Protein AF-A0A7Y2L9L0-F1 (afdb_monomer_lite)

Sequence (92 aa):
TAQQTLRLLDRNWKAFFRAMKEWEKDKEKFNGRPNLPKYKKKNGRSVAIFTNQQCKIKDGHLSFPKTNLKLKTRITGKLKEVRIIPKGSIYV

Structure (mmCIF, N/CA/C/O backbone):
data_AF-A0A7Y2L9L0-F1
#
_entry.id   AF-A0A7Y2L9L0-F1
#
loop_
_atom_site.group_PDB
_atom_site.id
_atom_site.type_symbol
_atom_site.label_atom_id
_atom_site.label_alt_id
_atom_site.label_comp_id
_atom_site.label_asym_id
_atom_site.label_entity_id
_atom_site.label_seq_id
_atom_site.pdbx_PDB_ins_code
_atom_site.Cartn_x
_atom_site.Cartn_y
_atom_site.Cartn_z
_atom_site.occupancy
_atom_site.B_iso_or_equiv
_atom_site.auth_seq_id
_atom_site.auth_comp_id
_atom_site.auth_asym_id
_atom_site.auth_atom_id
_atom_site.pdbx_PDB_model_num
ATOM 1 N N . THR A 1 1 ? -2.632 7.725 8.831 1.00 66.75 1 THR A N 1
ATOM 2 C CA . THR A 1 1 ? -1.376 7.900 9.593 1.00 66.75 1 THR A CA 1
ATOM 3 C C . THR A 1 1 ? -0.334 8.425 8.629 1.00 66.75 1 THR A C 1
ATOM 5 O O . THR A 1 1 ? -0.020 7.708 7.688 1.00 66.75 1 THR A O 1
ATOM 8 N N . ALA A 1 2 ? 0.155 9.661 8.788 1.00 85.94 2 ALA A N 1
ATOM 9 C CA . ALA A 1 2 ? 1.113 10.265 7.845 1.00 85.94 2 ALA A CA 1
ATOM 10 C C . ALA A 1 2 ? 2.355 9.377 7.617 1.00 85.94 2 ALA A C 1
ATOM 12 O O . ALA A 1 2 ? 2.819 9.215 6.493 1.00 85.94 2 ALA A O 1
ATOM 13 N N . GLN A 1 3 ? 2.801 8.683 8.667 1.00 91.44 3 GLN A N 1
ATOM 14 C CA . GLN A 1 3 ? 3.908 7.731 8.606 1.00 91.44 3 GLN A CA 1
ATOM 15 C C . GLN A 1 3 ? 3.682 6.575 7.615 1.00 91.44 3 GLN A C 1
ATOM 17 O O . GLN A 1 3 ? 4.624 6.153 6.952 1.00 91.44 3 GLN A O 1
ATOM 22 N N . GLN A 1 4 ? 2.454 6.060 7.482 1.00 92.06 4 GLN A N 1
ATOM 23 C CA . GLN A 1 4 ? 2.170 4.980 6.528 1.00 92.06 4 GLN A CA 1
ATOM 24 C C . GLN A 1 4 ? 2.241 5.471 5.080 1.00 92.06 4 GLN A C 1
ATOM 26 O O . GLN A 1 4 ? 2.721 4.750 4.210 1.00 92.06 4 GLN A O 1
ATOM 31 N N . THR A 1 5 ? 1.841 6.720 4.831 1.00 91.38 5 THR A N 1
ATOM 32 C CA . THR A 1 5 ? 2.015 7.367 3.525 1.00 91.38 5 THR A CA 1
ATOM 33 C C . THR A 1 5 ? 3.495 7.476 3.160 1.00 91.38 5 THR A C 1
ATOM 35 O O . THR A 1 5 ? 3.872 7.127 2.045 1.00 91.38 5 THR A O 1
ATOM 38 N N . LEU A 1 6 ? 4.343 7.891 4.108 1.00 93.44 6 LEU A N 1
ATOM 39 C CA . LEU A 1 6 ? 5.792 7.982 3.894 1.00 93.44 6 LEU A CA 1
ATOM 40 C C . LEU A 1 6 ? 6.431 6.605 3.661 1.00 93.44 6 LEU A C 1
ATOM 42 O O . LEU A 1 6 ? 7.231 6.450 2.743 1.00 93.44 6 LEU A O 1
ATOM 46 N N . ARG A 1 7 ? 6.034 5.578 4.424 1.00 93.88 7 ARG A N 1
ATOM 47 C CA . ARG A 1 7 ? 6.496 4.193 4.205 1.00 93.88 7 ARG A CA 1
ATOM 48 C C . ARG A 1 7 ? 6.083 3.656 2.836 1.00 93.88 7 ARG A C 1
ATOM 50 O O . ARG A 1 7 ? 6.864 2.968 2.183 1.00 93.88 7 ARG A O 1
ATOM 57 N N . LEU A 1 8 ? 4.864 3.964 2.392 1.00 93.12 8 LEU A N 1
ATOM 58 C CA . LEU A 1 8 ? 4.393 3.586 1.062 1.00 93.12 8 LEU A CA 1
ATOM 59 C C . LEU A 1 8 ? 5.216 4.278 -0.033 1.00 93.12 8 LEU A C 1
ATOM 61 O O . LEU A 1 8 ? 5.591 3.625 -1.004 1.00 93.12 8 LEU A O 1
ATOM 65 N N . LEU A 1 9 ? 5.517 5.567 0.140 1.00 93.38 9 LEU A N 1
ATOM 66 C CA . LEU A 1 9 ? 6.367 6.330 -0.773 1.00 93.38 9 LEU A CA 1
ATOM 67 C C . LEU A 1 9 ? 7.765 5.703 -0.888 1.00 93.38 9 LEU A C 1
ATOM 69 O O . LEU A 1 9 ? 8.193 5.394 -1.998 1.00 93.38 9 LEU A O 1
ATOM 73 N N . ASP A 1 10 ? 8.432 5.457 0.242 1.00 95.31 10 ASP A N 1
ATOM 74 C CA . ASP A 1 10 ? 9.756 4.817 0.293 1.00 95.31 10 ASP A CA 1
ATOM 75 C C . ASP A 1 10 ? 9.759 3.453 -0.415 1.00 95.31 10 ASP A C 1
ATOM 77 O O . ASP A 1 10 ? 10.599 3.187 -1.281 1.00 95.31 10 ASP A O 1
ATOM 81 N N . ARG A 1 11 ? 8.761 2.607 -0.127 1.00 94.44 11 ARG A N 1
ATOM 82 C CA . ARG A 1 11 ? 8.621 1.297 -0.776 1.00 94.44 11 ARG A CA 1
ATOM 83 C C . ARG A 1 11 ? 8.450 1.419 -2.290 1.00 94.44 11 ARG A C 1
ATOM 85 O O . ARG A 1 11 ? 9.058 0.644 -3.026 1.00 94.44 11 ARG A O 1
ATOM 92 N N . ASN A 1 12 ? 7.635 2.366 -2.754 1.00 94.75 12 ASN A N 1
ATOM 93 C CA . ASN A 1 12 ? 7.384 2.563 -4.181 1.00 94.75 12 ASN A CA 1
ATOM 94 C C . ASN A 1 12 ? 8.651 3.013 -4.920 1.00 94.75 12 ASN A C 1
ATOM 96 O O . ASN A 1 12 ? 8.937 2.495 -5.996 1.00 94.75 12 ASN A O 1
ATOM 100 N N . TRP A 1 13 ? 9.437 3.919 -4.333 1.00 96.38 13 TRP A N 1
ATOM 101 C CA . TRP A 1 13 ? 10.708 4.353 -4.917 1.00 96.38 13 TRP A CA 1
ATOM 102 C C . TRP A 1 13 ? 11.748 3.233 -4.955 1.00 96.38 13 TRP A C 1
ATOM 104 O O . TRP A 1 13 ? 12.357 3.000 -5.998 1.00 96.38 13 TRP A O 1
ATOM 114 N N . LYS A 1 14 ? 11.905 2.470 -3.866 1.00 97.12 14 LYS A N 1
ATOM 115 C CA . LYS A 1 14 ? 12.802 1.300 -3.839 1.00 97.12 14 LYS A CA 1
ATOM 116 C C . LYS A 1 14 ? 12.424 0.257 -4.891 1.00 97.12 14 LYS A C 1
ATOM 118 O O . LYS A 1 14 ? 13.304 -0.281 -5.562 1.00 97.12 14 LYS A O 1
ATOM 123 N N . ALA A 1 15 ? 11.128 -0.016 -5.046 1.00 96.25 15 ALA A N 1
ATOM 124 C CA . ALA A 1 15 ? 10.626 -0.931 -6.066 1.00 96.25 15 ALA A CA 1
ATOM 125 C C . ALA A 1 15 ? 10.903 -0.410 -7.484 1.00 96.25 15 ALA A C 1
ATOM 127 O O . ALA A 1 15 ? 11.373 -1.175 -8.321 1.00 96.25 15 ALA A O 1
ATOM 128 N N . PHE A 1 16 ? 10.686 0.886 -7.733 1.00 96.81 16 PHE A N 1
ATOM 129 C CA . PHE A 1 16 ? 10.989 1.515 -9.018 1.00 96.81 16 PHE A CA 1
ATOM 130 C C . PHE A 1 16 ? 12.470 1.378 -9.392 1.00 96.81 16 PHE A C 1
ATOM 132 O O . PHE A 1 16 ? 12.775 0.897 -10.479 1.00 96.81 16 PHE A O 1
ATOM 139 N N . PHE A 1 17 ? 13.394 1.728 -8.492 1.00 97.12 17 PHE A N 1
ATOM 140 C CA . PHE A 1 17 ? 14.827 1.622 -8.785 1.00 97.12 17 PHE A CA 1
ATOM 141 C C . PHE A 1 17 ? 15.279 0.175 -9.000 1.00 97.12 17 PHE A C 1
ATOM 143 O O . PHE A 1 17 ? 16.139 -0.075 -9.842 1.00 97.12 17 PHE A O 1
ATOM 150 N N . ARG A 1 18 ? 14.696 -0.790 -8.275 1.00 96.75 18 ARG A N 1
ATOM 151 C CA . ARG A 1 18 ? 14.956 -2.217 -8.519 1.00 96.75 18 ARG A CA 1
ATOM 152 C C . ARG A 1 18 ? 14.474 -2.639 -9.905 1.00 96.75 18 ARG A C 1
ATOM 154 O O . ARG A 1 18 ? 15.254 -3.215 -10.653 1.00 96.75 18 ARG A O 1
ATOM 161 N N . ALA A 1 19 ? 13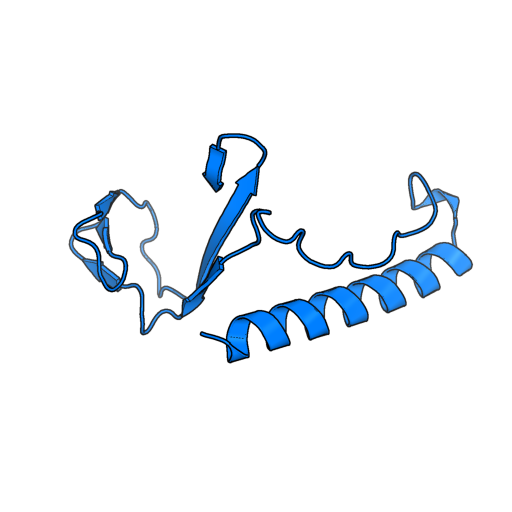.232 -2.301 -10.249 1.00 96.38 19 ALA A N 1
ATOM 162 C CA . ALA A 1 19 ? 12.656 -2.619 -11.550 1.00 96.38 19 ALA A CA 1
ATOM 163 C C . ALA A 1 19 ? 13.451 -1.974 -12.693 1.00 96.38 19 ALA A C 1
ATOM 165 O O . ALA A 1 19 ? 13.697 -2.625 -13.697 1.00 96.38 19 ALA A O 1
ATOM 166 N N . MET A 1 20 ? 13.910 -0.729 -12.529 1.00 97.31 20 MET A N 1
ATOM 167 C CA . MET A 1 20 ? 14.767 -0.053 -13.509 1.00 97.31 20 MET A CA 1
ATOM 168 C C . MET A 1 20 ? 16.091 -0.789 -13.730 1.00 97.31 20 MET A C 1
ATOM 170 O O . MET A 1 20 ? 16.463 -1.015 -14.876 1.00 97.31 20 MET A O 1
ATOM 174 N N . LYS A 1 21 ? 16.770 -1.221 -12.658 1.00 96.81 21 LYS A N 1
ATOM 175 C CA . LYS A 1 21 ? 18.019 -1.998 -12.765 1.00 96.81 21 LYS A CA 1
ATOM 176 C C . LYS A 1 21 ? 17.817 -3.345 -13.456 1.00 96.81 21 LYS A C 1
ATOM 178 O O . LYS A 1 21 ? 18.694 -3.799 -14.179 1.00 96.81 21 LYS A O 1
ATO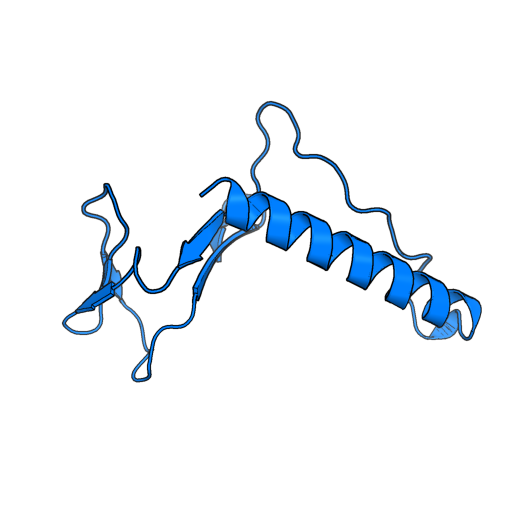M 183 N N . GLU A 1 22 ? 16.700 -4.017 -13.194 1.00 96.94 22 GLU A N 1
ATOM 184 C CA . GLU A 1 22 ? 16.369 -5.285 -13.854 1.00 96.94 22 GLU A CA 1
ATOM 185 C C . GLU A 1 22 ? 16.005 -5.072 -15.325 1.00 96.94 22 GLU A C 1
ATOM 187 O O . GLU A 1 22 ? 16.484 -5.814 -16.176 1.00 96.94 22 GLU A O 1
ATOM 192 N N . TRP A 1 23 ? 15.248 -4.017 -15.626 1.00 97.12 23 TRP A N 1
ATOM 193 C CA . TRP A 1 23 ? 14.896 -3.625 -16.989 1.00 97.12 23 TRP A CA 1
ATOM 194 C C . TRP A 1 23 ? 16.120 -3.250 -17.834 1.00 97.12 23 TRP A C 1
ATOM 196 O O . TRP A 1 23 ? 16.172 -3.572 -19.017 1.00 97.12 23 TRP A O 1
ATOM 206 N N . GLU A 1 24 ? 17.127 -2.598 -17.244 1.00 95.31 24 GLU A N 1
ATOM 207 C CA . GLU A 1 24 ? 18.391 -2.292 -17.931 1.00 95.31 24 GLU A CA 1
ATOM 208 C C . GLU A 1 24 ? 19.189 -3.552 -18.288 1.00 95.31 24 GLU A C 1
ATOM 210 O O . GLU A 1 24 ? 19.859 -3.570 -19.319 1.00 95.31 24 GLU A O 1
ATOM 215 N N . LYS A 1 25 ? 19.102 -4.604 -17.464 1.00 96.88 25 LYS A N 1
ATOM 216 C CA . LYS A 1 25 ? 19.773 -5.889 -17.712 1.00 96.88 25 LYS A CA 1
ATOM 217 C C . LYS A 1 25 ? 19.048 -6.737 -18.749 1.00 96.88 25 LYS A C 1
ATOM 219 O O . LYS A 1 25 ? 19.698 -7.389 -19.555 1.00 96.88 25 LYS A O 1
ATOM 224 N N . ASP A 1 26 ? 17.721 -6.768 -18.685 1.00 96.12 26 ASP A N 1
ATOM 225 C CA . ASP A 1 26 ? 16.880 -7.590 -19.547 1.00 96.12 26 ASP A CA 1
ATOM 226 C C . ASP A 1 26 ? 15.547 -6.879 -19.799 1.00 96.12 26 ASP A C 1
ATOM 228 O O . ASP A 1 26 ? 14.652 -6.840 -18.948 1.00 96.12 26 ASP A O 1
ATOM 232 N N . LYS A 1 27 ? 15.436 -6.290 -20.991 1.00 94.81 27 LYS A N 1
ATOM 233 C CA . LYS A 1 27 ? 14.266 -5.508 -21.396 1.00 94.81 27 LYS A CA 1
ATOM 234 C C . LYS A 1 27 ? 13.064 -6.390 -21.728 1.00 94.81 27 LYS A C 1
ATOM 236 O O . LYS A 1 27 ? 11.942 -5.917 -21.568 1.00 94.81 27 LYS A O 1
ATOM 241 N N . GLU A 1 28 ? 13.276 -7.636 -22.155 1.00 95.12 28 GLU A N 1
ATOM 242 C CA . GLU A 1 28 ? 12.210 -8.547 -22.603 1.00 95.12 28 GLU A CA 1
ATOM 243 C C . GLU A 1 28 ? 11.369 -9.075 -21.435 1.00 95.12 28 GLU A C 1
ATOM 245 O O . GLU A 1 28 ? 10.190 -9.384 -21.603 1.00 95.12 28 GLU A O 1
ATOM 250 N N . LYS A 1 29 ? 11.923 -9.081 -20.215 1.00 94.25 29 LYS A N 1
ATOM 251 C CA . LYS A 1 29 ? 11.181 -9.402 -18.981 1.00 94.25 29 LYS A CA 1
ATOM 252 C C . LYS A 1 29 ? 10.049 -8.425 -18.642 1.00 94.25 29 LYS A C 1
ATOM 254 O O . LYS A 1 29 ? 9.257 -8.702 -17.740 1.00 94.25 29 LYS A O 1
ATOM 259 N N . PHE A 1 30 ? 9.976 -7.274 -19.307 1.00 95.06 30 PHE A N 1
ATOM 260 C CA . PHE A 1 30 ? 9.011 -6.225 -19.005 1.00 95.06 30 PHE A CA 1
ATOM 261 C C . PHE A 1 30 ? 8.235 -5.830 -20.261 1.00 95.06 30 PHE A C 1
ATOM 263 O O . PHE A 1 30 ? 8.802 -5.632 -21.326 1.00 95.06 30 PHE A O 1
ATOM 270 N N . ASN A 1 31 ? 6.942 -5.544 -20.103 1.00 94.06 31 ASN A N 1
ATOM 271 C CA . ASN A 1 31 ? 6.101 -5.013 -21.187 1.00 94.06 31 ASN A CA 1
ATOM 272 C C . ASN A 1 31 ? 6.453 -3.561 -21.591 1.00 94.06 31 ASN A C 1
ATOM 274 O O . ASN A 1 31 ? 5.730 -2.931 -22.359 1.00 94.06 31 ASN A O 1
ATOM 278 N N . GLY A 1 32 ? 7.506 -2.982 -21.012 1.00 94.31 32 GLY A N 1
ATOM 279 C CA . GLY A 1 32 ? 7.930 -1.606 -21.228 1.00 94.31 32 GLY A CA 1
ATOM 280 C C . GLY A 1 32 ? 8.808 -1.089 -20.091 1.00 94.31 32 GLY A C 1
ATOM 281 O O . GLY A 1 32 ? 8.993 -1.750 -19.067 1.00 94.31 32 GLY A O 1
ATOM 282 N N . ARG A 1 33 ? 9.342 0.125 -20.258 1.00 94.81 33 ARG A N 1
ATOM 283 C CA . ARG A 1 33 ? 10.173 0.773 -19.235 1.00 94.81 33 ARG A CA 1
ATOM 284 C C . ARG A 1 33 ? 9.363 1.004 -17.946 1.00 94.81 33 ARG A C 1
ATOM 286 O O . ARG A 1 33 ? 8.261 1.558 -18.028 1.00 94.81 33 ARG A O 1
ATOM 293 N N . PRO A 1 34 ? 9.890 0.647 -16.758 1.00 95.75 34 PRO A N 1
ATOM 294 C CA . PRO A 1 34 ? 9.248 0.957 -15.487 1.00 95.75 34 PRO A CA 1
ATOM 295 C C . PRO A 1 34 ? 8.921 2.447 -15.366 1.00 95.75 34 PRO A C 1
ATOM 297 O O . PRO A 1 34 ? 9.739 3.314 -15.670 1.00 95.75 34 PRO A O 1
ATOM 300 N N . ASN A 1 35 ? 7.710 2.748 -14.903 1.00 93.94 35 ASN A N 1
ATOM 301 C CA . ASN A 1 35 ? 7.238 4.118 -14.743 1.00 93.94 35 ASN A CA 1
ATOM 302 C C . ASN A 1 35 ? 7.560 4.658 -13.350 1.00 93.94 35 ASN A C 1
ATOM 304 O O . ASN A 1 35 ? 7.429 3.945 -12.353 1.00 93.94 35 ASN A O 1
ATOM 308 N N . LEU A 1 36 ? 7.899 5.947 -13.280 1.00 93.62 36 LEU A N 1
ATOM 309 C CA . LEU A 1 36 ? 8.114 6.641 -12.013 1.00 93.62 36 LEU A CA 1
ATOM 310 C C . LEU A 1 36 ? 6.847 6.621 -11.135 1.00 93.62 36 LEU A C 1
ATOM 312 O O . LEU A 1 36 ? 5.733 6.779 -11.656 1.00 93.62 36 LEU A O 1
ATOM 316 N N . PRO A 1 37 ? 6.991 6.494 -9.801 1.00 91.31 37 PRO A N 1
ATOM 317 C CA . PRO A 1 37 ? 5.884 6.697 -8.877 1.00 91.31 37 PRO A CA 1
ATOM 318 C C . PRO A 1 37 ? 5.291 8.101 -9.051 1.00 91.31 37 PRO A C 1
ATOM 320 O O . PRO A 1 37 ? 6.003 9.100 -8.997 1.00 91.31 37 PRO A O 1
ATOM 323 N N . LYS A 1 38 ? 3.973 8.187 -9.251 1.00 87.31 38 LYS A N 1
ATOM 324 C CA . LYS A 1 38 ? 3.274 9.466 -9.444 1.00 87.31 38 LYS A CA 1
ATOM 325 C C . LYS A 1 38 ? 2.752 10.022 -8.123 1.00 87.31 38 LYS A C 1
ATOM 327 O O . LYS A 1 38 ? 2.324 9.273 -7.243 1.00 87.31 38 LYS A O 1
ATOM 332 N N . TYR A 1 39 ? 2.708 11.348 -8.025 1.00 85.75 39 TYR A N 1
ATOM 333 C CA . TYR A 1 39 ? 2.024 12.032 -6.933 1.00 85.75 39 TYR A CA 1
ATOM 334 C C . TYR A 1 39 ? 0.505 11.861 -7.020 1.00 85.75 39 TYR A C 1
ATOM 336 O O . TYR A 1 39 ? -0.081 11.688 -8.094 1.00 85.75 39 TYR A O 1
ATOM 344 N N . LYS A 1 40 ? -0.148 11.940 -5.860 1.00 85.94 40 LYS A N 1
ATOM 345 C CA . LYS A 1 40 ? -1.606 11.948 -5.764 1.00 85.94 40 LYS A CA 1
ATOM 346 C C . LYS A 1 40 ? -2.146 13.241 -6.391 1.00 85.94 40 LYS A C 1
ATOM 348 O O . LYS A 1 40 ? -1.697 14.329 -6.046 1.00 85.94 40 LYS A O 1
ATOM 353 N N . LYS A 1 41 ? -3.155 13.134 -7.262 1.00 89.19 41 LYS A N 1
ATOM 354 C CA . LYS A 1 41 ? -3.915 14.303 -7.748 1.00 89.19 41 LYS A CA 1
ATOM 355 C C . LYS A 1 41 ? -4.600 15.017 -6.569 1.00 89.19 41 LYS A C 1
ATOM 357 O O . LYS A 1 41 ? -4.999 14.344 -5.620 1.00 89.19 41 LYS A O 1
ATOM 362 N N . LYS A 1 42 ? -4.828 16.336 -6.659 1.00 87.75 42 LYS A N 1
ATOM 363 C CA . LYS A 1 42 ? -5.466 17.159 -5.601 1.00 87.75 42 LYS A CA 1
ATOM 364 C C . LYS A 1 42 ? -6.718 16.498 -4.997 1.00 87.75 42 LYS A C 1
ATOM 366 O O . LYS A 1 42 ? -6.777 16.286 -3.792 1.00 87.75 42 LYS A O 1
ATOM 371 N N . ASN A 1 43 ? -7.634 16.039 -5.854 1.00 88.31 43 ASN A N 1
ATOM 372 C CA . ASN A 1 43 ? -8.865 15.329 -5.466 1.00 88.31 43 ASN A CA 1
ATOM 373 C C . ASN A 1 43 ? -8.823 13.832 -5.830 1.00 88.31 43 ASN A C 1
ATOM 375 O O . ASN A 1 43 ? -9.848 13.190 -6.041 1.00 88.31 43 ASN A O 1
ATOM 379 N N . GLY A 1 44 ? -7.619 13.276 -5.977 1.00 86.81 44 GLY A N 1
ATOM 380 C CA . GLY A 1 44 ? -7.421 11.879 -6.343 1.00 86.81 44 GLY A CA 1
ATOM 381 C C . GLY A 1 44 ? -7.689 10.918 -5.187 1.00 86.81 44 GLY A C 1
ATOM 382 O O . GLY A 1 44 ? -7.736 11.301 -4.018 1.00 86.81 44 GLY A O 1
ATOM 383 N N . ARG A 1 45 ? -7.789 9.631 -5.514 1.00 89.94 45 ARG A N 1
ATOM 384 C CA . ARG A 1 45 ? -7.775 8.535 -4.537 1.00 89.94 45 ARG A CA 1
ATOM 385 C C . ARG A 1 45 ? -6.355 7.986 -4.420 1.00 89.94 45 ARG A C 1
ATOM 387 O O . ARG A 1 45 ? -5.583 8.039 -5.374 1.00 89.94 45 ARG A O 1
ATOM 394 N N . SER A 1 46 ? -6.004 7.474 -3.250 1.00 90.44 46 SER A N 1
ATOM 395 C CA . SER A 1 46 ? -4.712 6.838 -2.984 1.00 90.44 46 SER A CA 1
ATOM 396 C C . SER A 1 46 ? -4.913 5.646 -2.062 1.00 90.44 46 SER A C 1
ATOM 398 O O . SER A 1 46 ? -5.929 5.567 -1.375 1.00 90.44 46 SER A O 1
ATOM 400 N N . VAL A 1 47 ? -3.937 4.740 -2.025 1.00 92.31 47 VAL A N 1
ATOM 401 C CA . VAL A 1 47 ? -3.962 3.615 -1.086 1.00 92.31 47 VAL A CA 1
ATOM 402 C C . VAL A 1 47 ? -3.961 4.151 0.345 1.00 92.31 47 VAL A C 1
ATOM 404 O O . VAL A 1 47 ? -3.114 4.974 0.699 1.00 92.31 47 VAL A O 1
ATOM 407 N N . ALA A 1 48 ? -4.900 3.678 1.161 1.00 92.12 48 ALA A N 1
ATOM 408 C CA . ALA A 1 48 ? -4.926 3.942 2.595 1.00 92.12 48 ALA A CA 1
ATOM 409 C C . ALA A 1 48 ? -4.485 2.686 3.347 1.00 92.12 48 ALA A C 1
ATOM 411 O O . ALA A 1 48 ? -4.974 1.595 3.070 1.00 92.12 48 ALA A O 1
ATOM 412 N N . ILE A 1 49 ? -3.550 2.836 4.284 1.00 94.12 49 ILE A N 1
ATOM 413 C CA . ILE A 1 49 ? -2.997 1.725 5.065 1.00 94.12 49 ILE A CA 1
ATOM 414 C C . ILE A 1 49 ? -3.319 1.959 6.538 1.00 94.12 49 ILE A C 1
ATOM 416 O O . ILE A 1 49 ? -2.992 3.015 7.091 1.00 94.12 49 ILE A O 1
ATOM 420 N N . PHE A 1 50 ? -3.934 0.959 7.158 1.00 92.81 50 PHE A N 1
ATOM 421 C CA . PHE A 1 50 ? -4.249 0.904 8.578 1.00 92.81 50 PHE A CA 1
ATOM 422 C C . PHE A 1 50 ? -3.428 -0.195 9.239 1.00 92.81 50 PHE A C 1
ATOM 424 O O . PHE A 1 50 ? -3.262 -1.291 8.696 1.00 92.81 50 PHE A O 1
ATOM 431 N N . THR A 1 51 ? -2.917 0.096 10.428 1.00 92.38 51 THR A N 1
ATOM 432 C CA . THR A 1 51 ? -2.217 -0.907 11.229 1.00 92.38 51 THR A CA 1
ATOM 433 C C . THR A 1 51 ? -3.215 -1.842 11.910 1.00 92.38 51 THR A C 1
ATOM 435 O O . THR A 1 51 ? -4.385 -1.508 12.104 1.00 92.38 51 THR A O 1
ATOM 438 N N . ASN A 1 52 ? -2.738 -3.004 12.346 1.00 91.19 52 ASN A N 1
ATOM 439 C CA . ASN A 1 52 ? -3.505 -3.933 13.179 1.00 91.19 52 ASN A CA 1
ATOM 440 C C . ASN A 1 52 ? -3.869 -3.405 14.581 1.00 91.19 52 ASN A C 1
ATOM 442 O O . ASN A 1 52 ?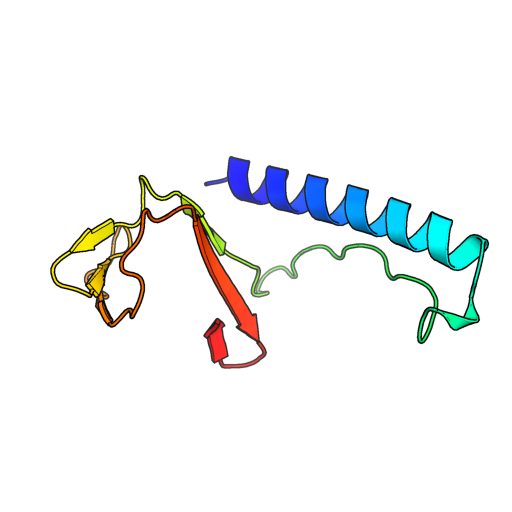 -4.632 -4.043 15.296 1.00 91.19 52 ASN A O 1
ATOM 446 N N . GLN A 1 53 ? -3.322 -2.259 14.992 1.00 88.62 53 GLN A N 1
ATOM 447 C CA . GLN A 1 53 ? -3.753 -1.558 16.203 1.00 88.62 53 GLN A CA 1
ATOM 448 C C . GLN A 1 53 ? -4.993 -0.697 15.932 1.00 88.62 53 GLN A C 1
ATOM 450 O O . GLN A 1 53 ? -5.822 -0.503 16.820 1.00 88.62 53 GLN A O 1
ATOM 455 N N . GLN A 1 54 ? -5.120 -0.186 14.703 1.00 91.25 54 GLN A N 1
ATOM 456 C CA . GLN A 1 54 ? -6.229 0.663 14.271 1.00 91.25 54 GLN A CA 1
ATOM 457 C C . GLN A 1 54 ? -7.450 -0.158 13.851 1.00 91.25 54 GLN A C 1
ATOM 459 O O . GLN A 1 54 ? -8.573 0.211 14.182 1.00 91.25 54 GLN A O 1
ATOM 464 N N . CYS A 1 55 ? -7.228 -1.254 13.125 1.00 92.62 55 CYS A N 1
ATOM 465 C CA . CYS A 1 55 ? -8.277 -2.171 12.693 1.00 92.62 55 CYS A CA 1
ATOM 466 C C . CYS A 1 55 ? -8.247 -3.443 13.533 1.00 92.62 55 CYS A C 1
ATOM 468 O O . CYS A 1 55 ? -7.173 -3.984 13.791 1.00 92.62 55 CYS A O 1
ATOM 470 N N . LYS A 1 56 ? -9.419 -3.943 13.926 1.00 90.81 56 LYS A N 1
ATOM 471 C CA . LYS A 1 56 ? -9.546 -5.165 14.730 1.00 90.81 56 LYS A CA 1
ATOM 472 C C . LYS A 1 56 ? -10.538 -6.113 14.080 1.00 90.81 56 LYS A C 1
ATOM 474 O O . LYS A 1 56 ? -11.485 -5.673 13.436 1.00 90.81 56 LYS A O 1
ATOM 479 N N . ILE A 1 57 ? -10.314 -7.409 14.260 1.00 92.56 57 ILE A N 1
ATOM 480 C CA . ILE A 1 57 ? -11.280 -8.437 13.884 1.00 92.56 57 ILE A CA 1
ATOM 481 C C . ILE A 1 57 ? -11.954 -8.904 15.168 1.00 92.56 57 ILE A C 1
ATOM 483 O O . ILE A 1 57 ? -11.270 -9.302 16.110 1.00 92.56 57 ILE A O 1
ATOM 487 N N . LYS A 1 58 ? -13.282 -8.824 15.209 1.00 89.19 58 LYS A N 1
ATOM 488 C CA . LYS A 1 58 ? -14.109 -9.334 16.302 1.00 89.19 58 LYS A CA 1
ATOM 489 C C . LYS A 1 58 ? -15.286 -10.086 15.691 1.00 89.19 58 LYS A C 1
ATOM 491 O O . LYS A 1 58 ? -15.904 -9.577 14.759 1.00 89.19 58 LYS A O 1
ATOM 496 N N . ASP A 1 59 ? -15.545 -11.302 16.162 1.00 90.25 59 ASP A N 1
ATOM 497 C CA . ASP A 1 59 ? -16.665 -12.141 15.708 1.00 90.25 59 ASP A CA 1
ATOM 498 C C . ASP A 1 59 ? -16.707 -12.317 14.172 1.00 90.25 59 ASP A C 1
ATOM 500 O O . ASP A 1 59 ? -17.747 -12.183 13.530 1.00 90.25 59 ASP A O 1
ATOM 504 N N . GLY A 1 60 ? -15.539 -12.520 13.545 1.00 91.56 60 GLY A N 1
ATOM 505 C CA . GLY A 1 60 ? -15.403 -12.666 12.086 1.00 91.56 60 GLY A CA 1
ATOM 506 C C . GLY A 1 60 ? -15.593 -11.376 11.273 1.00 91.56 60 GLY A C 1
ATOM 507 O O . GLY A 1 60 ? -15.637 -11.423 10.041 1.00 91.56 60 GLY A O 1
ATOM 508 N N . HIS A 1 61 ? -15.688 -10.218 11.931 1.00 93.56 61 HIS A N 1
ATOM 509 C CA . HIS A 1 61 ? -15.875 -8.921 11.285 1.00 93.56 61 HIS A CA 1
ATOM 510 C C . HIS A 1 61 ? -14.697 -7.985 11.549 1.00 93.56 61 HIS A C 1
ATOM 512 O O . HIS A 1 61 ? -14.284 -7.777 12.687 1.00 93.56 61 HIS A O 1
ATOM 518 N N . LEU A 1 62 ? -14.182 -7.387 10.479 1.00 93.88 62 LEU A N 1
ATOM 519 C CA . LEU A 1 62 ? -13.191 -6.324 10.509 1.00 93.88 62 LEU A CA 1
ATOM 520 C C . LEU A 1 62 ? -13.872 -4.983 10.806 1.00 93.88 62 LEU A C 1
ATOM 522 O O . LEU A 1 62 ? -14.796 -4.591 10.091 1.00 93.88 62 LEU A O 1
ATOM 526 N N . SER A 1 63 ? -13.385 -4.268 11.817 1.00 92.50 63 SER A N 1
ATOM 527 C CA . SER A 1 63 ? -13.800 -2.905 12.148 1.00 92.50 63 SER A CA 1
ATOM 528 C C . SER A 1 63 ? -12.700 -1.889 11.841 1.00 92.50 63 SER A C 1
ATOM 530 O O . SER A 1 63 ? -11.501 -2.173 11.952 1.00 92.50 63 SER A O 1
ATOM 532 N N . PHE A 1 64 ? -13.119 -0.686 11.453 1.00 92.06 64 PHE A N 1
ATOM 533 C CA . PHE A 1 64 ? -12.237 0.439 11.153 1.00 92.06 64 PHE A CA 1
ATOM 534 C C . PHE A 1 64 ? -12.362 1.527 12.222 1.00 92.06 64 PHE A C 1
ATOM 536 O O . PHE A 1 64 ? -13.427 1.691 12.819 1.00 92.06 64 PHE A O 1
ATOM 543 N N . PRO A 1 65 ? -11.299 2.310 12.464 1.00 90.19 65 PRO A N 1
ATOM 544 C CA . PRO A 1 65 ? -11.384 3.427 13.390 1.00 90.19 65 PRO A CA 1
ATOM 545 C C . PRO A 1 65 ? -12.318 4.512 12.835 1.00 90.19 65 PRO A C 1
ATOM 547 O O . PRO A 1 65 ? -12.335 4.765 11.630 1.00 90.19 65 PRO A O 1
ATOM 550 N N . LYS A 1 66 ? -13.026 5.215 13.729 1.00 87.94 66 LYS A N 1
ATOM 551 C CA . LYS A 1 66 ? -13.888 6.372 13.404 1.00 87.94 66 LYS A CA 1
ATOM 552 C C . LYS A 1 66 ? -15.067 6.064 12.468 1.00 87.94 66 LYS A C 1
ATOM 554 O O . LYS A 1 66 ? -15.574 6.963 11.806 1.00 87.94 66 LYS A O 1
ATOM 559 N N . THR A 1 67 ? -15.500 4.809 12.396 1.00 89.88 67 THR A N 1
ATOM 560 C CA . THR A 1 67 ? -16.692 4.409 11.644 1.00 89.88 67 THR A CA 1
ATOM 561 C C . THR A 1 67 ? -17.339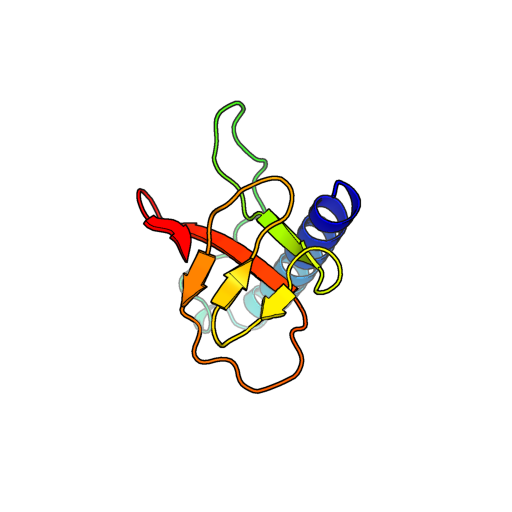 3.183 12.280 1.00 89.88 67 THR A C 1
ATOM 563 O O . THR A 1 67 ? -16.667 2.381 12.924 1.00 89.88 67 THR A O 1
ATOM 566 N N . ASN A 1 68 ? -18.643 3.026 12.061 1.00 90.31 68 ASN A N 1
ATOM 567 C CA . ASN A 1 68 ? -19.402 1.839 12.456 1.00 90.31 68 ASN A CA 1
ATOM 568 C C . ASN A 1 68 ? -19.385 0.743 11.377 1.00 90.31 68 ASN A C 1
ATOM 570 O O . ASN A 1 68 ? -20.044 -0.285 11.530 1.00 90.31 68 ASN A O 1
ATOM 574 N N . LEU A 1 69 ? -18.639 0.952 10.285 1.00 89.75 69 LEU A N 1
ATOM 575 C CA . LEU A 1 69 ? -18.500 -0.022 9.210 1.00 89.75 69 LEU A CA 1
ATOM 576 C C . LEU A 1 69 ? -17.874 -1.322 9.731 1.00 89.75 69 LEU A C 1
ATOM 578 O O . LEU A 1 69 ? -16.774 -1.324 10.294 1.00 89.75 69 LEU A O 1
ATOM 582 N N . LYS A 1 70 ? -18.565 -2.433 9.475 1.00 91.88 70 LYS A N 1
ATOM 583 C CA . LYS A 1 70 ? -18.097 -3.791 9.745 1.00 91.88 70 LYS A CA 1
ATOM 584 C C . LYS A 1 70 ? -18.042 -4.563 8.436 1.00 91.88 70 LYS A C 1
ATOM 586 O O . LYS A 1 70 ? -19.039 -4.632 7.722 1.00 91.88 70 LYS A O 1
ATOM 591 N N . LEU A 1 71 ? -16.891 -5.150 8.127 1.00 91.62 71 LEU A N 1
ATOM 592 C CA . LEU A 1 71 ? -16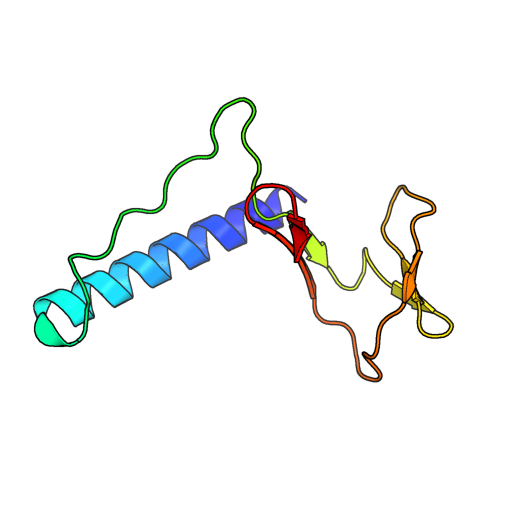.712 -5.988 6.941 1.00 91.62 71 LEU A CA 1
ATOM 593 C C . LEU A 1 71 ? -16.510 -7.438 7.364 1.00 91.62 71 LEU A C 1
ATOM 595 O O . LEU A 1 71 ? -15.594 -7.738 8.127 1.00 91.62 71 LEU A O 1
ATOM 599 N N . LYS A 1 72 ? -17.342 -8.348 6.857 1.00 93.25 72 LYS A N 1
ATOM 600 C CA . LYS A 1 72 ? -17.152 -9.783 7.086 1.00 93.25 72 LYS A CA 1
ATOM 601 C C . LYS A 1 72 ? -15.831 -10.218 6.453 1.00 93.25 72 LYS A C 1
ATOM 603 O O . LYS A 1 72 ? -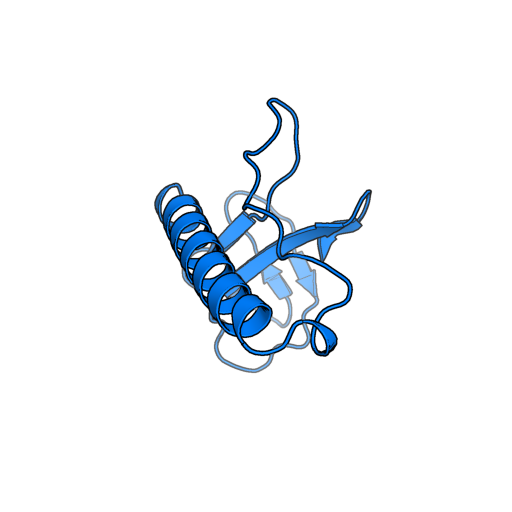15.570 -9.922 5.289 1.00 93.25 72 LYS A O 1
ATOM 608 N N . THR A 1 73 ? -14.998 -10.914 7.216 1.00 91.56 73 THR A N 1
ATOM 609 C CA . THR A 1 73 ? -13.682 -11.367 6.764 1.00 91.56 73 THR A CA 1
ATOM 610 C C . THR A 1 73 ? -13.509 -12.858 7.010 1.00 91.56 73 THR A C 1
ATOM 612 O O . THR A 1 73 ? -14.084 -13.425 7.934 1.00 91.56 73 THR A O 1
ATOM 615 N N . ARG A 1 74 ? -12.711 -13.503 6.156 1.00 92.19 74 ARG A N 1
ATOM 616 C CA . ARG A 1 74 ? -12.320 -14.915 6.291 1.00 92.19 74 ARG A CA 1
ATOM 617 C C . ARG A 1 74 ? -10.976 -15.081 7.009 1.00 92.19 74 ARG A C 1
ATOM 619 O O . ARG A 1 74 ? -10.465 -16.189 7.101 1.00 92.19 74 ARG A O 1
ATOM 626 N N . ILE A 1 75 ? -10.371 -13.984 7.468 1.00 89.81 75 ILE A N 1
ATOM 627 C CA . ILE A 1 75 ? -9.077 -14.016 8.154 1.00 89.81 75 ILE A CA 1
ATOM 628 C C . ILE A 1 75 ? -9.263 -14.624 9.548 1.00 89.81 75 ILE A C 1
ATOM 630 O O . ILE A 1 75 ? -9.959 -14.055 10.383 1.00 89.81 75 ILE A O 1
ATOM 634 N N . THR A 1 76 ? -8.595 -15.749 9.794 1.00 85.31 76 THR A N 1
ATOM 635 C CA . THR A 1 76 ? -8.562 -16.451 11.089 1.00 85.31 76 THR A CA 1
ATOM 636 C C . THR A 1 76 ? -7.279 -16.184 11.884 1.00 85.31 76 THR A C 1
ATOM 638 O O . THR A 1 76 ? -7.248 -16.374 13.094 1.00 85.31 76 THR A O 1
ATOM 641 N N . GLY A 1 77 ? -6.213 -15.727 11.217 1.00 86.06 77 GLY A N 1
ATOM 642 C CA . GLY A 1 77 ? -4.910 -15.457 11.828 1.00 86.06 77 GLY A CA 1
ATOM 643 C C . GLY A 1 77 ? -4.723 -14.024 12.341 1.00 86.06 77 GLY A C 1
ATOM 644 O O . GLY A 1 77 ? -5.603 -13.167 12.250 1.00 86.06 77 GLY A O 1
ATOM 645 N N . LYS A 1 78 ? -3.513 -13.736 12.842 1.00 89.19 78 LYS A N 1
ATOM 646 C CA . LYS A 1 78 ? -3.138 -12.400 13.331 1.00 89.19 78 LYS A CA 1
ATOM 647 C C . LYS A 1 78 ? -3.161 -11.371 12.197 1.00 89.19 78 LYS A C 1
ATOM 649 O O . LYS A 1 78 ? -2.396 -11.469 11.235 1.00 89.19 78 LYS A O 1
ATOM 654 N N . LEU A 1 79 ? -3.983 -10.335 12.356 1.00 91.44 79 LEU A N 1
ATOM 655 C CA . LEU A 1 79 ? -4.019 -9.197 11.442 1.00 91.44 79 LEU A CA 1
ATOM 656 C C . LEU A 1 79 ? -2.667 -8.462 11.457 1.00 91.44 79 LEU A C 1
ATOM 658 O O . LEU A 1 79 ? -2.144 -8.122 12.523 1.00 91.44 79 LEU A O 1
ATOM 662 N N . LYS A 1 80 ? -2.105 -8.209 10.271 1.00 91.44 80 LYS A N 1
ATOM 663 C CA . LYS A 1 80 ? -0.854 -7.448 10.094 1.00 91.44 80 LYS A CA 1
ATOM 664 C C . LYS A 1 80 ? -1.137 -5.997 9.714 1.00 91.44 80 LYS A C 1
ATOM 666 O O . LYS A 1 80 ? -0.811 -5.076 10.456 1.00 91.44 80 LYS A O 1
ATOM 671 N N . GLU A 1 81 ? -1.782 -5.812 8.571 1.00 92.44 81 GLU A N 1
ATOM 672 C CA . GLU A 1 81 ? -2.183 -4.517 8.031 1.00 92.44 81 GLU A CA 1
ATOM 673 C C . GLU A 1 81 ? -3.501 -4.666 7.271 1.00 92.44 81 GLU A C 1
ATOM 675 O O . GLU A 1 81 ? -3.811 -5.746 6.763 1.00 92.44 81 GLU A O 1
ATOM 680 N N . VAL A 1 82 ? -4.255 -3.575 7.172 1.00 93.56 82 VAL A N 1
ATOM 681 C CA . VAL A 1 82 ? -5.384 -3.455 6.247 1.00 93.56 82 VAL A CA 1
ATOM 682 C C . VAL A 1 82 ? -5.026 -2.387 5.232 1.00 93.56 82 VAL A C 1
ATOM 684 O O . VAL A 1 82 ? -4.635 -1.278 5.600 1.00 93.56 82 VAL A O 1
ATOM 687 N N . ARG A 1 83 ? -5.161 -2.709 3.948 1.00 94.19 83 ARG A N 1
ATOM 688 C CA . ARG A 1 83 ? -4.945 -1.757 2.861 1.00 94.19 83 ARG A CA 1
ATOM 689 C C . ARG A 1 83 ? -6.234 -1.597 2.090 1.00 94.19 83 ARG A C 1
ATOM 691 O O . ARG A 1 83 ? -6.808 -2.593 1.686 1.00 94.19 83 ARG A O 1
ATOM 698 N N . ILE A 1 84 ? -6.635 -0.354 1.877 1.00 92.69 84 ILE A N 1
ATOM 699 C CA . ILE A 1 84 ? -7.752 0.001 1.012 1.00 92.69 84 ILE A CA 1
ATOM 700 C C . ILE A 1 84 ? -7.151 0.508 -0.293 1.00 92.69 84 ILE A C 1
ATOM 702 O O . ILE A 1 84 ? -6.515 1.570 -0.316 1.00 92.69 84 ILE A O 1
ATOM 706 N N . ILE A 1 85 ? -7.307 -0.265 -1.365 1.00 93.50 85 ILE A N 1
ATOM 707 C CA . ILE A 1 85 ? -6.701 0.005 -2.668 1.00 93.50 85 ILE A CA 1
ATOM 708 C C . ILE A 1 85 ? -7.795 0.472 -3.636 1.00 93.50 85 ILE A C 1
ATOM 710 O O . ILE A 1 85 ? -8.684 -0.310 -3.972 1.00 93.50 85 ILE A O 1
ATOM 714 N N . PRO A 1 86 ? -7.749 1.724 -4.126 1.00 92.50 86 PRO A N 1
ATOM 715 C CA . PRO A 1 86 ? -8.713 2.191 -5.115 1.00 92.50 86 PRO A CA 1
ATOM 716 C C . PRO A 1 86 ? -8.469 1.522 -6.476 1.00 92.50 86 PRO A C 1
ATOM 718 O O . PRO A 1 86 ? -7.367 1.601 -7.023 1.00 92.50 86 PRO A O 1
ATOM 721 N N . LYS A 1 87 ? -9.512 0.918 -7.050 1.00 91.31 87 LYS A N 1
ATOM 722 C CA . LYS A 1 87 ? -9.544 0.369 -8.413 1.00 91.31 87 LYS A CA 1
ATOM 723 C C . LYS A 1 87 ? -10.756 0.941 -9.159 1.00 91.31 87 LYS A C 1
ATOM 725 O O . LYS A 1 87 ? -11.824 0.344 -9.204 1.00 91.31 87 LYS A O 1
ATOM 730 N N . GLY A 1 88 ? -10.607 2.142 -9.719 1.00 86.31 88 GLY A N 1
ATOM 731 C CA . GLY A 1 88 ? -11.710 2.849 -10.381 1.00 86.31 88 GLY A CA 1
ATOM 732 C C . GLY A 1 88 ? -12.797 3.273 -9.387 1.00 86.31 88 GLY A C 1
ATOM 733 O O . GLY A 1 88 ? -12.549 4.133 -8.532 1.00 86.31 88 GLY A O 1
ATOM 734 N N . SER A 1 89 ? -13.982 2.672 -9.512 1.00 88.25 89 SER A N 1
ATOM 735 C CA . SER A 1 89 ? -15.135 2.895 -8.623 1.00 88.25 89 SER A CA 1
ATOM 736 C C . SER A 1 89 ? -15.232 1.885 -7.475 1.00 88.25 89 SER A C 1
ATOM 738 O O . SER A 1 89 ? -16.073 2.057 -6.598 1.00 88.25 89 SER A O 1
ATOM 740 N N . ILE A 1 90 ? -14.374 0.859 -7.455 1.00 90.75 90 ILE A N 1
ATOM 741 C CA . ILE A 1 90 ? -14.336 -0.158 -6.397 1.00 90.75 90 ILE A CA 1
ATOM 742 C C . ILE A 1 90 ? -13.082 -0.012 -5.527 1.00 90.75 90 ILE A C 1
ATOM 744 O O . ILE A 1 90 ? -12.078 0.580 -5.935 1.00 90.75 90 ILE A O 1
ATOM 748 N N . TYR A 1 91 ? -13.140 -0.576 -4.323 1.00 89.19 91 TYR A N 1
ATOM 749 C CA . TYR A 1 91 ? -12.018 -0.655 -3.392 1.00 89.19 91 TYR A CA 1
ATOM 750 C C . TYR A 1 91 ? -11.780 -2.117 -3.028 1.00 89.19 91 TYR A C 1
ATOM 752 O O . TYR A 1 91 ? -12.739 -2.854 -2.800 1.00 89.19 91 TYR A O 1
ATOM 760 N N . VAL A 1 92 ? -10.510 -2.519 -3.009 1.00 87.19 92 VAL A N 1
ATOM 761 C CA . VAL A 1 92 ? -10.059 -3.877 -2.665 1.00 87.19 92 VAL A CA 1
ATOM 762 C C . VAL A 1 92 ? -9.165 -3.828 -1.440 1.00 87.19 92 VAL A C 1
ATOM 764 O O . VAL A 1 92 ? -8.364 -2.864 -1.354 1.00 87.19 92 VAL A O 1
#

Secondary structure (DSSP, 8-state):
-HHHHHHHHHHHHHHHHHHHHHHHH-STTSSSPPPPPPPPPTT----EEEETTTSEEETTEEE-TTS--EEE----S---EEEE-EETTEE-

Organism: NCBI:txid911092

Radius of gyration: 17.0 Å; chains: 1; bounding box: 39×34×39 Å

Foldseek 3Di:
DVVVVVVVVVVQQVVLVVQQVVCVVPVPVDPDRRDHDDDADPPHDDKDKDACVQWDADPQWIDGPPDPDTDRHPDPDRDGMDIWGDDPPDTD

pLDDT: mean 91.9, std 4.05, range [66.75, 97.31]